Protein AF-A0A973L8I8-F1 (afdb_monomer)

Sequence (93 aa):
MSSQGFDGVAGLDDEVARYAAEVRGQLADLPAEASAELLEDLEDHLREVAAEDTGVLRERLGSPAEYARELRQAAGLPAPGEGPAAASAAPGG

Solvent-accessible surface area (backbone atoms only — not comparable to full-atom values): 5776 Å² total; per-residue (Å²): 141,87,93,79,89,64,63,69,60,58,53,46,52,52,50,37,53,54,49,50,52,50,25,47,64,63,40,64,86,49,58,69,68,66,40,46,66,64,52,69,55,44,63,59,53,43,46,53,62,43,70,77,44,99,61,59,58,56,81,74,63,39,55,44,66,57,43,42,48,50,55,26,52,77,72,74,45,70,60,87,88,55,59,80,82,56,83,70,81,74,76,89,128

pLDDT: mean 81.84, std 16.57, range [47.62, 96.19]

Foldseek 3Di:
DDPPDPVLLVVQLVLLVVLLVLLLVLCVLDDPVVSCVLSVCSSVVSSVVCVVDVDGPCVVCNHSNVNSQVSCVVVVHDHPPPRVPDPPDPPDD

Secondary structure (DSSP, 8-state):
----SSHHHHHHHHHHHHHHHHHHHHHTTS-HHHHHHHHHTHHHHHHHHHHHSSS-HHHHT--HHHHHHHHHHHTTPPPTT------------

Mean predicted aligned error: 8.75 Å

Radius of gyration: 17.52 Å; Cα contacts (8 Å, |Δi|>4): 58; chains: 1; bounding box: 26×31×71 Å

Structure (mmCIF, N/CA/C/O backbone):
data_AF-A0A973L8I8-F1
#
_entry.id   AF-A0A973L8I8-F1
#
loop_
_atom_site.group_PDB
_atom_site.id
_atom_site.type_symbol
_atom_site.label_atom_id
_atom_site.label_alt_id
_atom_site.label_comp_id
_atom_site.label_asym_id
_atom_site.label_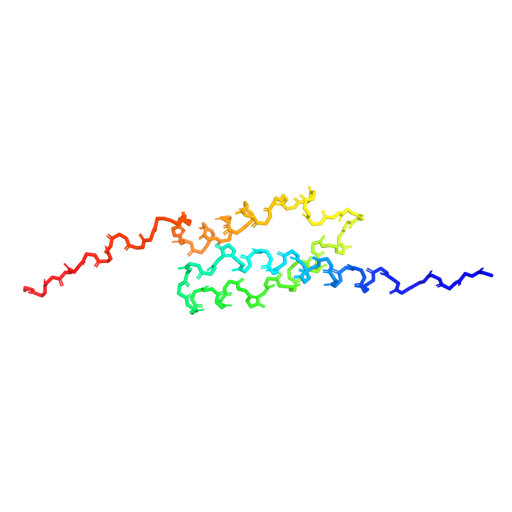entity_id
_ato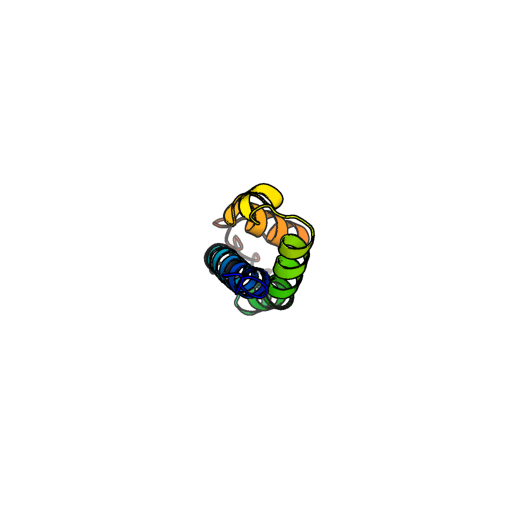m_site.label_seq_id
_atom_site.pdbx_PDB_ins_code
_atom_site.Cartn_x
_atom_site.Cartn_y
_atom_site.Cartn_z
_atom_site.occupancy
_atom_site.B_iso_or_equiv
_atom_site.auth_seq_id
_atom_site.auth_comp_id
_atom_site.auth_asym_id
_atom_site.auth_atom_id
_atom_site.pdbx_PDB_model_num
ATOM 1 N N . MET A 1 1 ? 5.392 -14.542 -38.568 1.00 52.75 1 MET A N 1
ATOM 2 C CA . MET A 1 1 ? 5.491 -14.322 -37.113 1.00 52.75 1 MET A CA 1
ATOM 3 C C . MET A 1 1 ? 5.857 -12.873 -36.889 1.00 52.75 1 MET A C 1
ATOM 5 O O . MET A 1 1 ? 6.804 -12.443 -37.528 1.00 52.75 1 MET A O 1
ATOM 9 N N . SER A 1 2 ? 5.059 -12.151 -36.101 1.00 49.28 2 SER A N 1
ATOM 10 C CA . SER A 1 2 ? 5.470 -11.069 -35.187 1.00 49.28 2 SER A CA 1
ATOM 11 C C . SER A 1 2 ? 4.209 -10.333 -34.749 1.00 49.28 2 SER A C 1
ATOM 13 O O . SER A 1 2 ? 3.872 -9.260 -35.233 1.00 49.28 2 SER A O 1
ATOM 15 N N . SER A 1 3 ? 3.465 -11.003 -33.876 1.00 50.84 3 SER A N 1
ATOM 16 C CA . SER A 1 3 ? 2.283 -10.506 -33.178 1.00 50.84 3 SER A CA 1
ATOM 17 C C . SER A 1 3 ? 2.634 -10.267 -31.709 1.00 50.84 3 SER A C 1
ATOM 19 O O . SER A 1 3 ? 1.981 -10.801 -30.821 1.00 50.84 3 SER A O 1
ATOM 21 N N . GLN A 1 4 ? 3.702 -9.515 -31.442 1.00 57.59 4 GLN A N 1
ATOM 22 C CA . GLN A 1 4 ? 4.073 -9.115 -30.085 1.00 57.59 4 GLN A CA 1
ATOM 23 C C . GLN A 1 4 ? 4.319 -7.605 -30.073 1.00 57.59 4 GLN A C 1
ATOM 25 O O . GLN A 1 4 ? 5.375 -7.132 -30.474 1.00 57.59 4 GLN A O 1
ATOM 30 N N . GLY A 1 5 ? 3.297 -6.858 -29.658 1.00 51.00 5 GLY A N 1
ATOM 31 C CA . GLY A 1 5 ? 3.364 -5.412 -29.440 1.00 51.00 5 GLY A CA 1
ATOM 32 C C . GLY A 1 5 ? 2.365 -4.892 -28.400 1.00 51.00 5 GLY A C 1
ATOM 33 O O . GLY A 1 5 ? 2.205 -3.686 -28.291 1.00 51.00 5 GLY A O 1
ATOM 34 N N . PHE A 1 6 ? 1.677 -5.771 -27.656 1.00 47.88 6 PHE A N 1
ATOM 35 C CA . PHE A 1 6 ? 0.647 -5.365 -26.683 1.00 4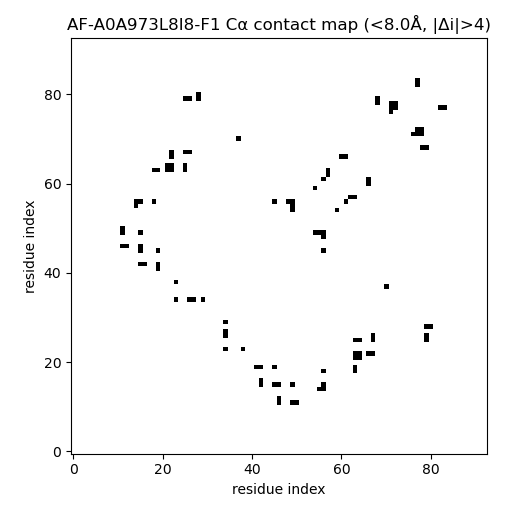7.88 6 PHE A CA 1
ATOM 36 C C . PHE A 1 6 ? 0.687 -6.134 -25.350 1.00 47.88 6 PHE A C 1
ATOM 38 O O . PHE A 1 6 ? -0.102 -5.858 -24.456 1.00 47.88 6 PHE A O 1
ATOM 45 N N . ASP A 1 7 ? 1.621 -7.075 -25.194 1.00 55.00 7 ASP A N 1
ATOM 46 C CA . ASP A 1 7 ? 1.733 -7.894 -23.975 1.00 55.00 7 ASP A CA 1
ATOM 47 C C . ASP A 1 7 ? 2.423 -7.142 -22.821 1.00 55.00 7 ASP A C 1
ATOM 49 O O . ASP A 1 7 ? 2.279 -7.506 -21.661 1.00 55.00 7 ASP A O 1
ATOM 53 N N . GLY A 1 8 ? 3.133 -6.049 -23.132 1.00 58.88 8 GLY A N 1
ATOM 54 C CA . GLY A 1 8 ? 3.857 -5.254 -22.137 1.00 58.88 8 GLY A CA 1
ATOM 55 C C . GLY A 1 8 ? 2.944 -4.490 -21.179 1.00 58.88 8 GLY A C 1
ATOM 56 O O . GLY A 1 8 ? 3.252 -4.413 -19.999 1.00 58.88 8 GLY A O 1
ATOM 57 N N . VAL A 1 9 ? 1.803 -3.972 -21.657 1.00 60.38 9 VAL A N 1
ATOM 58 C CA . VAL A 1 9 ? 0.853 -3.245 -20.793 1.00 60.38 9 VAL A CA 1
ATOM 59 C C . VAL A 1 9 ? 0.005 -4.206 -19.963 1.00 60.38 9 VAL A C 1
ATOM 61 O O . VAL A 1 9 ? -0.122 -4.017 -18.763 1.00 60.38 9 VAL A O 1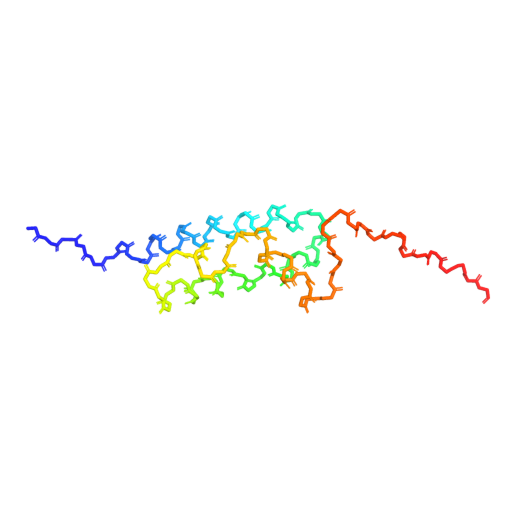
ATOM 64 N N . ALA A 1 10 ? -0.470 -5.305 -20.562 1.00 70.56 10 ALA A N 1
ATOM 65 C CA . ALA A 1 10 ? -1.271 -6.302 -19.854 1.00 70.56 10 ALA A CA 1
ATOM 66 C C . ALA A 1 10 ? -0.465 -7.036 -18.770 1.00 70.56 10 ALA A C 1
ATOM 68 O O . ALA A 1 10 ? -0.982 -7.269 -17.683 1.00 70.56 10 ALA A O 1
ATOM 69 N N . GLY A 1 11 ? 0.806 -7.365 -19.036 1.00 81.69 11 GLY A N 1
ATOM 70 C CA . GLY A 1 11 ? 1.695 -7.953 -18.031 1.00 81.69 11 GLY A CA 1
ATOM 71 C C . GLY A 1 11 ? 2.028 -6.990 -16.889 1.00 81.69 11 GLY A C 1
ATOM 72 O O . GLY A 1 11 ? 2.100 -7.415 -15.738 1.00 81.69 11 GLY A O 1
ATOM 73 N N . LEU A 1 12 ? 2.169 -5.696 -17.195 1.00 85.56 12 LEU A N 1
ATOM 74 C CA . LEU A 1 12 ? 2.396 -4.646 -16.203 1.00 85.56 12 LEU A CA 1
ATOM 75 C C . LEU A 1 12 ? 1.174 -4.446 -15.302 1.00 85.56 12 LEU A C 1
ATOM 77 O O . LEU A 1 12 ? 1.323 -4.399 -14.086 1.00 85.56 12 LEU A O 1
ATOM 81 N N . ASP A 1 13 ? -0.033 -4.401 -15.870 1.00 90.81 13 ASP A N 1
ATOM 82 C CA . ASP A 1 13 ? -1.275 -4.321 -15.096 1.00 90.81 13 ASP A CA 1
ATOM 83 C C . ASP A 1 13 ? -1.457 -5.530 -14.160 1.00 90.81 13 ASP A C 1
ATOM 85 O O . ASP A 1 13 ? -1.858 -5.361 -13.006 1.00 90.81 13 ASP A O 1
ATOM 89 N N . ASP A 1 14 ? -1.129 -6.743 -14.622 1.00 92.38 14 ASP A N 1
ATOM 90 C CA . ASP A 1 14 ? -1.195 -7.967 -13.809 1.00 92.38 14 ASP A CA 1
ATOM 91 C C . ASP A 1 14 ? -0.163 -7.941 -12.665 1.00 92.38 14 ASP A C 1
ATOM 93 O O . ASP A 1 14 ? -0.469 -8.287 -11.519 1.00 92.38 14 ASP A O 1
ATOM 97 N N . GLU A 1 15 ? 1.057 -7.474 -12.947 1.00 92.69 15 GLU A N 1
ATOM 98 C CA . GLU A 1 15 ? 2.104 -7.314 -11.938 1.00 92.69 15 GLU A CA 1
ATOM 99 C C . GLU A 1 15 ? 1.728 -6.264 -10.887 1.00 92.69 15 GLU A C 1
ATOM 101 O O . GLU A 1 15 ? 1.853 -6.525 -9.686 1.00 92.69 15 GLU A O 1
ATOM 106 N N . VAL A 1 16 ? 1.211 -5.113 -11.323 1.00 95.00 16 VAL A N 1
ATOM 107 C CA . VAL A 1 16 ? 0.711 -4.047 -10.448 1.00 95.00 16 VAL A CA 1
ATOM 108 C C . VAL A 1 16 ? -0.413 -4.572 -9.567 1.00 95.00 16 VAL A C 1
ATOM 110 O O . VAL A 1 16 ? -0.344 -4.431 -8.346 1.00 95.00 16 VAL A O 1
ATOM 113 N N . ALA A 1 17 ? -1.415 -5.235 -10.150 1.00 94.69 17 ALA A N 1
ATOM 114 C CA . ALA A 1 17 ? -2.529 -5.803 -9.400 1.00 94.69 17 ALA A CA 1
ATOM 115 C C . ALA A 1 17 ? -2.041 -6.823 -8.360 1.00 94.69 17 ALA A C 1
ATOM 117 O O . ALA A 1 17 ? -2.500 -6.815 -7.213 1.00 94.69 17 ALA A O 1
ATOM 118 N N . ARG A 1 18 ? -1.067 -7.667 -8.725 1.00 95.31 18 ARG A N 1
ATOM 119 C CA . ARG A 1 18 ? -0.465 -8.647 -7.817 1.00 95.31 18 ARG A CA 1
ATOM 120 C C . ARG A 1 18 ? 0.310 -7.982 -6.682 1.00 95.31 18 ARG A C 1
ATOM 122 O O . ARG A 1 18 ? 0.124 -8.365 -5.529 1.00 95.31 18 ARG A O 1
ATOM 129 N N . TYR A 1 19 ? 1.158 -7.001 -6.979 1.00 96.19 19 TYR A N 1
ATOM 130 C CA . TYR A 1 19 ? 1.925 -6.285 -5.960 1.00 96.19 19 TYR A CA 1
ATOM 131 C C . TYR A 1 19 ? 0.995 -5.510 -5.017 1.00 96.19 19 TYR A C 1
ATOM 133 O O . TYR A 1 19 ? 1.119 -5.614 -3.797 1.00 96.19 19 TYR A O 1
ATOM 141 N N . ALA A 1 20 ? 0.007 -4.803 -5.568 1.00 95.88 20 ALA A N 1
ATOM 142 C CA . ALA A 1 20 ? -0.968 -4.040 -4.802 1.00 95.88 20 ALA A CA 1
ATOM 143 C C . ALA A 1 20 ? -1.833 -4.937 -3.903 1.00 95.88 20 ALA A C 1
ATOM 145 O O . ALA A 1 20 ? -2.111 -4.572 -2.762 1.00 95.88 20 ALA A O 1
ATOM 146 N N . ALA A 1 21 ? -2.236 -6.126 -4.363 1.00 96.06 21 ALA A N 1
ATOM 147 C CA . ALA A 1 21 ? -2.967 -7.091 -3.537 1.00 96.06 21 ALA A CA 1
ATOM 148 C C . ALA A 1 21 ? -2.161 -7.537 -2.302 1.00 96.06 21 ALA A C 1
ATOM 150 O O . ALA A 1 21 ? -2.709 -7.608 -1.200 1.00 96.06 21 ALA A O 1
ATOM 151 N N . GLU A 1 22 ? -0.857 -7.768 -2.456 1.00 95.62 22 GLU A N 1
ATOM 152 C CA . GLU A 1 22 ? 0.023 -8.124 -1.338 1.00 95.62 22 GLU A CA 1
ATOM 153 C C . GLU A 1 22 ? 0.184 -6.944 -0.363 1.00 95.62 22 GLU A C 1
ATOM 155 O O . GLU A 1 22 ? 0.059 -7.124 0.848 1.00 95.62 22 GLU A O 1
ATOM 160 N N . VAL A 1 23 ? 0.383 -5.717 -0.870 1.00 95.62 23 VAL A N 1
ATOM 161 C CA . VAL A 1 23 ? 0.438 -4.494 -0.041 1.00 95.62 23 VAL A CA 1
ATOM 162 C C . VAL A 1 23 ? -0.862 -4.313 0.751 1.00 95.62 23 VAL A C 1
ATOM 164 O O . VAL A 1 23 ? -0.819 -4.056 1.954 1.00 95.62 23 VAL A O 1
ATOM 167 N N . ARG A 1 24 ? -2.023 -4.526 0.122 1.00 93.75 24 ARG A N 1
ATOM 168 C CA . ARG A 1 24 ? -3.341 -4.480 0.781 1.00 93.75 24 ARG A CA 1
ATOM 169 C C . ARG A 1 24 ? -3.450 -5.473 1.928 1.00 93.75 24 ARG A C 1
ATOM 171 O O . ARG A 1 24 ? -3.915 -5.100 3.001 1.00 93.75 24 ARG A O 1
ATOM 178 N N . GLY A 1 25 ? -2.975 -6.703 1.737 1.00 93.94 25 GLY A N 1
ATOM 179 C CA . GLY A 1 25 ? -2.919 -7.705 2.804 1.00 93.94 25 GLY A CA 1
ATOM 180 C C . GLY A 1 25 ? -2.090 -7.235 4.001 1.00 93.94 25 GLY A C 1
ATOM 181 O O . GLY A 1 25 ? -2.491 -7.418 5.149 1.00 93.94 25 GLY A O 1
ATOM 182 N N . GLN A 1 26 ? -0.980 -6.542 3.745 1.00 92.31 26 GLN A N 1
ATOM 183 C CA . GLN A 1 26 ? -0.124 -5.985 4.795 1.00 92.31 26 GLN A CA 1
ATOM 184 C C . GLN A 1 26 ? -0.756 -4.793 5.521 1.00 92.31 26 GLN A C 1
ATOM 186 O O . GLN A 1 26 ? -0.424 -4.557 6.686 1.00 92.31 26 GLN A O 1
ATOM 191 N N . LEU A 1 27 ? -1.635 -4.040 4.853 1.00 91.44 27 LEU A N 1
ATOM 192 C CA . LEU A 1 27 ? -2.349 -2.878 5.393 1.00 91.44 27 LEU A CA 1
ATOM 193 C C . LEU A 1 27 ? -3.723 -3.222 5.995 1.00 91.44 27 LEU A C 1
ATOM 195 O O . LEU A 1 27 ? -4.318 -2.358 6.627 1.00 91.44 27 LEU A O 1
ATOM 199 N N . ALA A 1 28 ? -4.198 -4.466 5.880 1.00 90.75 28 ALA A N 1
ATOM 200 C CA . ALA A 1 28 ? -5.522 -4.899 6.349 1.00 90.75 28 ALA A CA 1
ATOM 201 C C . ALA A 1 28 ? -5.745 -4.793 7.876 1.00 90.75 28 ALA A C 1
ATOM 203 O O . ALA A 1 28 ? -6.875 -4.896 8.341 1.00 90.75 28 ALA A O 1
ATOM 204 N N . ASP A 1 29 ? -4.675 -4.597 8.649 1.00 88.81 29 ASP A N 1
ATOM 205 C CA . ASP A 1 29 ? -4.705 -4.311 10.093 1.00 88.81 29 ASP A CA 1
ATOM 206 C C . ASP A 1 29 ? -5.118 -2.857 10.412 1.00 88.81 29 ASP A C 1
ATOM 208 O O . 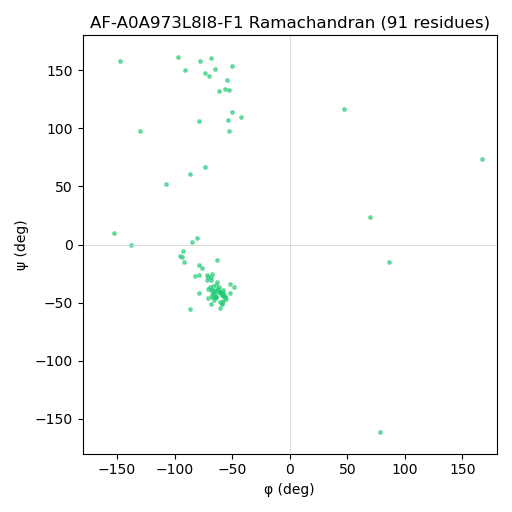ASP A 1 29 ? -5.552 -2.549 11.520 1.00 88.81 29 ASP A O 1
ATOM 212 N N . LEU A 1 30 ? -4.998 -1.947 9.440 1.00 88.81 30 LEU A N 1
ATOM 213 C CA . LEU A 1 30 ? -5.352 -0.541 9.610 1.00 88.81 30 LEU A CA 1
ATOM 214 C C . LEU A 1 30 ? -6.874 -0.323 9.542 1.00 88.81 30 LEU A C 1
ATOM 216 O O . LEU A 1 30 ? -7.595 -1.104 8.917 1.00 88.81 30 LEU A O 1
ATOM 220 N N . PRO A 1 31 ? -7.381 0.785 10.118 1.00 89.75 31 PRO A N 1
ATOM 221 C CA . PRO A 1 31 ? -8.755 1.216 9.895 1.00 89.75 31 PRO A CA 1
ATOM 222 C C . PRO A 1 31 ? -9.059 1.358 8.401 1.00 89.75 31 PRO A C 1
ATOM 224 O O . PRO A 1 31 ? -8.228 1.868 7.648 1.00 89.75 31 PRO A O 1
ATOM 227 N N . ALA A 1 32 ? -10.274 0.974 7.998 1.00 87.50 32 ALA A N 1
ATOM 228 C CA . ALA A 1 32 ? -10.698 1.000 6.598 1.00 87.50 32 ALA A CA 1
ATOM 229 C C . ALA A 1 32 ? -10.461 2.368 5.938 1.00 87.50 32 ALA A C 1
ATOM 231 O O . ALA A 1 32 ? -9.950 2.411 4.827 1.00 87.50 32 ALA A O 1
ATOM 232 N N . GLU A 1 33 ? -10.743 3.462 6.653 1.00 90.06 33 GLU A N 1
ATOM 233 C CA . GLU A 1 33 ? -10.516 4.837 6.188 1.00 90.06 33 GLU A CA 1
ATOM 234 C C . GLU A 1 33 ? -9.031 5.100 5.889 1.00 90.06 33 GLU A C 1
ATOM 236 O O . GLU A 1 33 ? -8.682 5.402 4.756 1.00 90.06 33 GLU A O 1
ATOM 241 N N . ALA A 1 34 ? -8.132 4.853 6.848 1.00 90.94 34 ALA A N 1
ATOM 242 C CA . ALA A 1 34 ? -6.692 5.048 6.654 1.00 90.94 34 ALA A CA 1
ATOM 243 C C . ALA A 1 34 ? -6.110 4.147 5.550 1.00 90.94 34 ALA A C 1
ATOM 245 O O . ALA A 1 34 ? -5.245 4.572 4.788 1.00 90.94 34 ALA A O 1
ATOM 246 N N . SER A 1 35 ? -6.573 2.896 5.456 1.00 91.69 35 SER A N 1
ATOM 247 C CA . SER A 1 35 ? -6.149 2.001 4.378 1.00 91.69 35 SER A CA 1
ATOM 248 C C . SER A 1 35 ? -6.669 2.457 3.013 1.00 91.69 35 SER A C 1
ATOM 250 O O . SER A 1 35 ? -5.926 2.376 2.046 1.00 91.69 35 SER A O 1
ATOM 252 N N . ALA A 1 36 ? -7.905 2.960 2.918 1.00 91.25 36 ALA A N 1
ATOM 253 C CA . ALA A 1 36 ? -8.486 3.417 1.660 1.00 91.25 36 ALA A CA 1
ATOM 254 C C . ALA A 1 36 ? -7.717 4.618 1.100 1.00 91.25 36 ALA A C 1
ATOM 256 O O . ALA A 1 36 ? -7.343 4.584 -0.067 1.00 91.25 36 ALA A O 1
ATOM 257 N N . GLU A 1 37 ? -7.392 5.596 1.950 1.00 92.25 37 GLU A N 1
ATOM 258 C CA . GLU A 1 37 ? -6.600 6.776 1.574 1.00 92.25 37 GLU A CA 1
ATOM 259 C C . GLU A 1 37 ? -5.224 6.380 1.005 1.00 92.25 37 GLU A C 1
ATOM 261 O O . GLU A 1 37 ? -4.802 6.882 -0.031 1.00 92.25 37 GLU A O 1
ATOM 266 N N . LEU A 1 38 ? -4.528 5.428 1.641 1.00 91.94 38 LEU A N 1
ATOM 267 C CA . LEU A 1 38 ? -3.227 4.939 1.161 1.00 91.94 38 LEU A CA 1
ATOM 268 C C . LEU A 1 38 ? -3.316 4.144 -0.147 1.00 91.94 38 LEU A C 1
ATOM 270 O O . LEU A 1 38 ? -2.346 4.073 -0.900 1.00 91.94 38 LEU A O 1
ATOM 274 N N . LEU A 1 39 ? -4.437 3.460 -0.369 1.00 93.06 39 LEU A N 1
ATOM 275 C CA . LEU A 1 39 ? -4.625 2.544 -1.489 1.00 93.06 39 LEU A CA 1
ATOM 276 C C . LEU A 1 39 ? -5.232 3.215 -2.723 1.00 93.06 39 L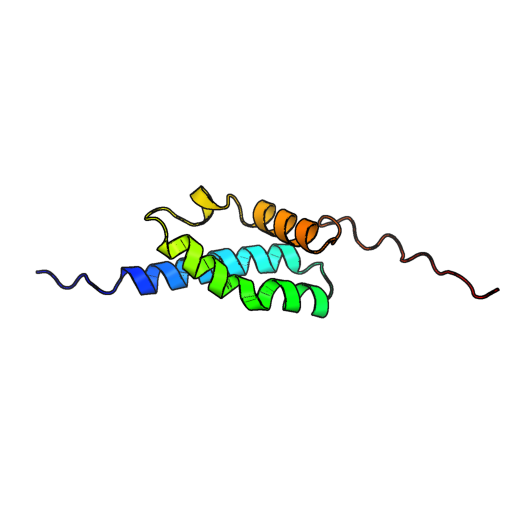EU A C 1
ATOM 278 O O . LEU A 1 39 ? -5.195 2.594 -3.784 1.00 93.06 39 LEU A O 1
ATOM 282 N N . GLU A 1 40 ? -5.793 4.419 -2.582 1.00 93.56 40 GLU A N 1
ATOM 283 C CA . GLU A 1 40 ? -6.448 5.169 -3.660 1.00 93.56 40 GLU A CA 1
ATOM 284 C C . GLU A 1 40 ? -5.490 5.417 -4.833 1.00 93.56 40 GLU A C 1
ATOM 286 O O . GLU A 1 40 ? -5.818 5.086 -5.971 1.00 93.56 40 GLU A O 1
ATOM 291 N N . ASP A 1 41 ? -4.284 5.906 -4.542 1.00 93.00 41 ASP A N 1
ATOM 292 C CA . ASP A 1 41 ? -3.270 6.248 -5.552 1.00 93.00 41 ASP A CA 1
ATOM 293 C C . ASP A 1 41 ? -2.279 5.104 -5.835 1.00 93.00 41 ASP A C 1
ATOM 295 O O . ASP A 1 41 ? -1.527 5.123 -6.808 1.00 93.00 41 ASP A O 1
ATOM 299 N N . LEU A 1 42 ? -2.295 4.055 -5.005 1.00 93.88 42 LEU A N 1
ATOM 300 C CA . LEU A 1 42 ? -1.280 3.002 -5.030 1.00 93.88 42 LEU A CA 1
ATOM 301 C C . LEU A 1 42 ? -1.127 2.358 -6.413 1.00 93.88 42 LEU A C 1
ATOM 303 O O . LEU A 1 42 ? -0.015 2.136 -6.877 1.00 93.88 42 LEU A O 1
ATOM 307 N N . GLU A 1 43 ? -2.233 2.005 -7.063 1.00 93.31 43 GLU A N 1
ATOM 308 C CA . GLU A 1 43 ? -2.167 1.305 -8.348 1.00 93.31 43 GLU A CA 1
ATOM 309 C C . GLU A 1 43 ? -1.696 2.199 -9.495 1.00 93.31 43 GLU A C 1
ATOM 311 O O . GLU A 1 43 ? -1.087 1.689 -10.432 1.00 93.31 43 GLU A O 1
ATOM 316 N N . ASP A 1 44 ? -1.986 3.499 -9.451 1.00 94.06 44 ASP A N 1
ATOM 317 C CA . ASP A 1 44 ? -1.504 4.447 -10.459 1.00 94.06 44 ASP A CA 1
ATOM 318 C C . ASP A 1 44 ? 0.011 4.612 -10.324 1.00 94.06 44 ASP A C 1
ATOM 320 O O . ASP A 1 44 ? 0.757 4.301 -11.254 1.00 94.06 44 ASP A O 1
ATOM 324 N N . HIS A 1 45 ? 0.471 4.892 -9.104 1.00 93.94 45 HIS A N 1
ATOM 325 C CA . HIS A 1 45 ? 1.889 5.005 -8.792 1.00 93.94 45 HIS A CA 1
ATOM 326 C C . HIS A 1 45 ? 2.688 3.743 -9.163 1.00 93.94 45 HIS A C 1
ATOM 328 O O . HIS A 1 45 ? 3.765 3.822 -9.756 1.00 93.94 45 HIS A O 1
ATOM 334 N N . LEU A 1 46 ? 2.172 2.548 -8.854 1.00 94.38 46 LEU A N 1
ATOM 335 C CA . LEU A 1 46 ? 2.846 1.297 -9.215 1.00 94.38 46 LEU A CA 1
ATOM 336 C C . LEU A 1 46 ? 2.944 1.108 -10.737 1.00 94.38 46 LEU A C 1
ATOM 338 O O . LEU A 1 46 ? 3.951 0.574 -11.203 1.00 94.38 46 LEU A O 1
ATOM 342 N N . ARG A 1 47 ? 1.942 1.545 -11.518 1.00 93.56 47 ARG A N 1
ATOM 343 C CA . ARG A 1 47 ? 2.024 1.511 -12.989 1.00 93.56 47 ARG A CA 1
ATOM 344 C C . ARG A 1 47 ? 3.110 2.434 -13.504 1.00 93.56 47 ARG A C 1
ATOM 346 O O . ARG A 1 47 ? 3.855 2.021 -14.388 1.00 93.56 47 ARG A O 1
ATOM 353 N N . GLU A 1 48 ? 3.219 3.641 -12.953 1.00 93.00 48 GLU A N 1
ATOM 354 C CA . GLU A 1 48 ? 4.290 4.570 -13.314 1.00 93.00 48 GLU A CA 1
ATOM 355 C C . GLU A 1 48 ? 5.660 3.939 -13.043 1.00 93.00 48 GLU A C 1
ATOM 357 O O . GLU A 1 48 ? 6.482 3.832 -13.951 1.00 93.00 48 GLU A O 1
ATOM 362 N N . VAL A 1 49 ? 5.876 3.406 -11.836 1.00 92.56 49 VAL A N 1
ATOM 363 C CA . VAL A 1 49 ? 7.149 2.769 -11.456 1.00 92.56 49 VAL A CA 1
ATOM 364 C C . VAL A 1 49 ? 7.483 1.567 -12.344 1.00 92.56 49 VAL A C 1
ATOM 366 O O . VAL A 1 49 ? 8.643 1.386 -12.719 1.00 92.56 49 VAL A O 1
ATOM 369 N N . ALA A 1 50 ? 6.490 0.742 -12.679 1.00 89.44 50 ALA A N 1
ATOM 370 C CA . ALA A 1 50 ? 6.679 -0.414 -13.550 1.00 89.44 50 ALA A CA 1
ATOM 371 C C . ALA A 1 50 ? 6.918 -0.018 -15.020 1.00 89.44 50 ALA A C 1
ATOM 373 O O . ALA A 1 50 ? 7.543 -0.771 -15.760 1.00 89.44 50 ALA A O 1
ATOM 374 N N . ALA A 1 51 ? 6.431 1.146 -15.462 1.00 87.81 51 ALA A N 1
ATOM 375 C CA . ALA A 1 51 ? 6.617 1.630 -16.830 1.00 87.81 51 ALA A CA 1
ATOM 376 C C . ALA A 1 51 ? 7.978 2.316 -17.037 1.00 87.81 51 ALA A C 1
ATOM 378 O O . ALA A 1 51 ? 8.498 2.326 -18.155 1.00 87.81 51 ALA A O 1
ATOM 379 N N . GLU A 1 52 ? 8.557 2.877 -15.974 1.00 87.25 52 GLU A N 1
ATOM 380 C CA . GLU A 1 52 ? 9.836 3.597 -16.005 1.00 87.25 52 GLU A CA 1
ATOM 381 C C . GLU A 1 52 ? 11.042 2.683 -16.308 1.00 87.25 52 GLU A C 1
ATOM 383 O O . GLU A 1 52 ? 12.057 3.152 -16.826 1.00 87.25 52 GLU A O 1
ATOM 388 N N . ASP A 1 53 ? 10.971 1.379 -16.008 1.00 77.69 53 ASP A N 1
ATOM 389 C CA . ASP A 1 53 ? 12.089 0.444 -16.190 1.00 77.69 53 ASP A CA 1
ATOM 390 C C . ASP A 1 53 ? 11.617 -0.968 -16.560 1.00 77.69 53 ASP A C 1
ATOM 392 O O . ASP A 1 53 ? 10.501 -1.372 -16.271 1.00 77.69 53 ASP A O 1
ATOM 396 N N . THR A 1 54 ? 12.490 -1.760 -17.180 1.00 74.38 54 THR A N 1
ATOM 397 C CA . THR A 1 54 ? 12.165 -3.117 -17.660 1.00 74.38 54 THR A CA 1
ATOM 398 C C . THR A 1 54 ? 12.206 -4.208 -16.577 1.00 74.38 54 THR A C 1
ATOM 400 O O . THR A 1 54 ? 12.102 -5.391 -16.903 1.00 74.38 54 THR A O 1
ATOM 403 N N . GLY A 1 55 ? 12.415 -3.841 -15.309 1.00 81.81 55 GLY A N 1
ATOM 404 C CA . GLY A 1 55 ? 12.497 -4.764 -14.170 1.00 81.81 55 GLY A CA 1
ATOM 405 C C . GLY A 1 55 ? 11.186 -4.891 -13.391 1.00 81.81 55 GLY A C 1
ATOM 406 O O . GLY A 1 55 ? 10.331 -4.014 -13.455 1.00 81.81 55 GLY A O 1
ATOM 407 N N . VAL A 1 56 ? 11.053 -5.960 -12.600 1.00 88.62 56 VAL A N 1
ATOM 408 C CA . VAL A 1 56 ? 9.849 -6.170 -11.778 1.00 88.62 56 VAL A CA 1
ATOM 409 C C . VAL A 1 56 ? 9.817 -5.214 -10.579 1.00 88.62 56 VAL A C 1
ATOM 411 O O . VAL A 1 56 ? 10.851 -4.915 -9.970 1.00 88.62 56 VAL A O 1
ATOM 414 N N . LEU A 1 57 ? 8.622 -4.804 -10.153 1.00 92.81 57 LEU A N 1
ATOM 415 C CA . LEU A 1 57 ? 8.357 -3.937 -8.999 1.00 92.81 57 LEU A CA 1
ATOM 416 C C . LEU A 1 57 ? 9.102 -4.399 -7.749 1.00 92.81 57 LEU A C 1
ATOM 418 O O . LEU A 1 57 ? 9.614 -3.586 -6.986 1.00 92.81 57 LEU A O 1
ATOM 422 N N . ARG A 1 58 ? 9.229 -5.713 -7.548 1.00 92.25 58 ARG A N 1
ATOM 423 C CA . ARG A 1 58 ? 9.922 -6.269 -6.382 1.00 92.25 58 ARG A CA 1
ATOM 424 C C . ARG A 1 58 ? 11.432 -6.018 -6.375 1.00 92.25 58 ARG A C 1
ATOM 426 O O . ARG A 1 58 ? 12.019 -5.951 -5.300 1.00 92.25 58 ARG A O 1
ATOM 433 N N . GLU A 1 59 ? 12.064 -5.883 -7.535 1.00 90.88 59 GLU A N 1
ATOM 434 C CA . GLU A 1 59 ? 13.481 -5.514 -7.633 1.00 90.88 59 GLU A CA 1
ATOM 435 C C . GLU A 1 59 ? 13.690 -4.008 -7.431 1.00 90.88 59 GLU A C 1
ATOM 437 O O . GLU A 1 59 ? 14.749 -3.589 -6.969 1.00 90.88 59 GLU A O 1
ATOM 442 N N . ARG A 1 60 ? 12.670 -3.197 -7.739 1.00 89.88 60 ARG A N 1
ATOM 443 C CA . ARG A 1 60 ? 12.701 -1.730 -7.642 1.00 89.88 60 ARG A CA 1
ATOM 444 C C . ARG A 1 60 ? 12.327 -1.224 -6.248 1.00 89.88 60 ARG A C 1
ATOM 446 O O . ARG A 1 60 ? 13.085 -0.487 -5.630 1.00 89.88 60 ARG A O 1
ATOM 453 N N . LEU A 1 61 ? 11.154 -1.633 -5.772 1.00 93.44 61 LEU A N 1
ATOM 454 C CA . LEU A 1 61 ? 10.529 -1.209 -4.515 1.00 93.44 61 LEU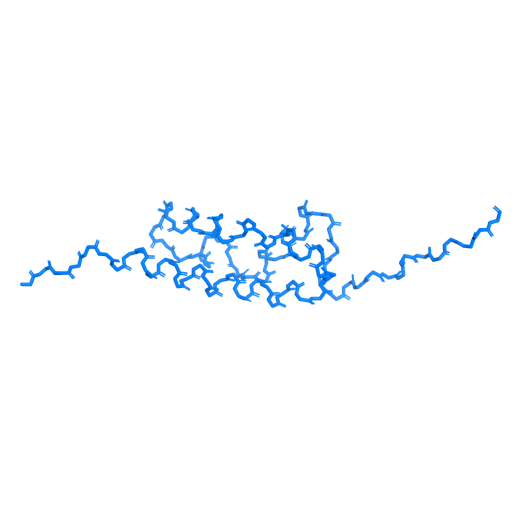 A CA 1
ATOM 455 C C . LEU A 1 61 ? 10.826 -2.168 -3.356 1.00 93.44 61 LEU A C 1
ATOM 457 O O . LEU A 1 61 ? 10.515 -1.879 -2.204 1.00 93.44 61 LEU A O 1
ATOM 461 N N . GLY A 1 62 ? 11.404 -3.335 -3.645 1.00 94.50 62 GLY A N 1
ATOM 462 C CA . GLY A 1 62 ? 11.589 -4.389 -2.657 1.00 94.50 62 GLY A CA 1
ATOM 463 C C . GLY A 1 62 ? 10.310 -5.188 -2.399 1.00 94.50 62 GLY A C 1
ATOM 464 O O . GLY A 1 62 ? 9.370 -5.221 -3.197 1.00 94.50 62 GLY A O 1
ATOM 465 N N . SER A 1 63 ? 10.272 -5.897 -1.268 1.00 95.38 63 SER A N 1
ATOM 466 C CA . SER A 1 63 ? 9.119 -6.739 -0.926 1.00 95.38 63 SER A CA 1
ATOM 467 C C . SER A 1 63 ? 7.883 -5.895 -0.570 1.00 95.38 63 SER A C 1
ATOM 469 O O . SER A 1 63 ? 8.041 -4.895 0.128 1.00 95.38 63 SER A O 1
ATOM 471 N N . PRO A 1 64 ? 6.658 -6.340 -0.920 1.00 94.94 64 PRO A N 1
ATOM 472 C CA . PRO A 1 64 ? 5.413 -5.628 -0.597 1.00 94.94 64 PRO A CA 1
ATOM 473 C C . PRO A 1 64 ? 5.269 -5.258 0.885 1.00 94.94 64 PRO A C 1
ATOM 475 O O . PRO A 1 64 ? 4.733 -4.209 1.222 1.00 94.94 64 PRO A O 1
ATOM 478 N N . ALA A 1 65 ? 5.783 -6.104 1.784 1.00 92.56 65 ALA A N 1
ATOM 479 C CA . ALA A 1 65 ? 5.787 -5.850 3.222 1.00 92.56 65 ALA A CA 1
ATOM 480 C C . ALA A 1 65 ? 6.648 -4.648 3.631 1.00 92.56 65 ALA A C 1
ATOM 482 O O . ALA A 1 65 ? 6.230 -3.886 4.498 1.00 92.56 65 ALA A O 1
ATOM 483 N N . GLU A 1 66 ? 7.818 -4.474 3.017 1.00 93.88 66 GLU A N 1
ATOM 484 C CA . GLU A 1 66 ? 8.692 -3.331 3.295 1.00 93.88 66 GLU A CA 1
ATOM 485 C C . GLU A 1 66 ? 8.071 -2.062 2.717 1.00 93.88 66 GLU A C 1
ATOM 487 O O . GLU A 1 66 ? 7.900 -1.086 3.439 1.00 93.88 66 GLU A O 1
ATOM 492 N N . TYR A 1 67 ? 7.589 -2.119 1.475 1.00 95.12 67 TYR A N 1
ATOM 493 C CA . TYR A 1 67 ? 6.896 -0.994 0.852 1.00 95.12 67 TYR A CA 1
ATOM 494 C C . TYR A 1 67 ? 5.653 -0.546 1.646 1.00 95.12 67 TYR A C 1
ATOM 496 O O . TYR A 1 67 ? 5.457 0.642 1.889 1.00 95.12 67 TYR A O 1
ATOM 504 N N . ALA A 1 68 ? 4.854 -1.484 2.168 1.00 94.31 68 ALA A N 1
ATOM 505 C CA . ALA A 1 68 ? 3.721 -1.171 3.042 1.00 94.31 68 ALA A CA 1
ATOM 506 C C . ALA A 1 68 ? 4.140 -0.498 4.365 1.00 94.31 68 ALA A C 1
ATOM 508 O O . ALA A 1 68 ? 3.389 0.307 4.918 1.00 94.31 68 ALA A O 1
ATOM 509 N N . ARG A 1 69 ? 5.319 -0.832 4.908 1.00 92.31 69 ARG A N 1
ATOM 510 C CA . ARG A 1 69 ? 5.864 -0.160 6.100 1.00 92.31 69 ARG A CA 1
ATOM 511 C C . ARG A 1 69 ? 6.309 1.260 5.778 1.00 92.31 69 ARG A C 1
ATOM 513 O O . ARG A 1 69 ? 6.078 2.142 6.599 1.00 92.31 69 ARG A O 1
ATOM 520 N N . GLU A 1 70 ? 6.893 1.482 4.607 1.00 93.31 70 GLU A N 1
ATOM 521 C CA . GLU A 1 70 ? 7.271 2.819 4.143 1.00 93.31 70 GLU A CA 1
ATOM 522 C C . GLU A 1 70 ? 6.034 3.701 3.928 1.00 93.31 70 GLU A C 1
ATOM 524 O O . GLU A 1 70 ? 5.989 4.817 4.441 1.00 93.31 70 GLU A O 1
ATOM 529 N N . LEU A 1 71 ? 4.980 3.175 3.287 1.00 93.06 71 LEU A N 1
ATOM 530 C CA . LEU A 1 71 ? 3.694 3.876 3.136 1.00 93.06 71 LEU A CA 1
ATOM 531 C C . LEU A 1 71 ? 3.107 4.300 4.489 1.00 93.06 71 LEU A C 1
ATOM 533 O O . LEU A 1 71 ? 2.678 5.440 4.661 1.00 93.06 71 LEU A O 1
ATOM 537 N N . ARG A 1 72 ? 3.129 3.397 5.478 1.00 91.25 72 ARG A N 1
ATOM 538 C CA . ARG A 1 72 ? 2.689 3.705 6.846 1.00 91.25 72 ARG A CA 1
ATOM 539 C C . ARG A 1 72 ? 3.515 4.822 7.467 1.00 91.25 72 ARG A C 1
ATOM 541 O O . ARG A 1 72 ? 2.939 5.769 7.988 1.00 91.25 72 ARG A O 1
ATOM 548 N N . GLN A 1 73 ? 4.840 4.732 7.397 1.00 91.06 73 GLN A N 1
ATOM 549 C CA . GLN A 1 73 ? 5.727 5.753 7.955 1.00 91.06 73 GLN A CA 1
ATOM 550 C C . GLN A 1 73 ? 5.507 7.121 7.303 1.00 91.06 73 GLN A C 1
ATOM 552 O O . GLN A 1 73 ? 5.435 8.122 8.014 1.00 91.06 73 GLN A O 1
ATOM 557 N N . ALA A 1 74 ? 5.336 7.164 5.979 1.00 90.88 74 ALA A N 1
ATOM 558 C CA . ALA A 1 74 ? 5.047 8.391 5.242 1.00 90.88 74 ALA A CA 1
ATOM 559 C C . ALA A 1 74 ? 3.719 9.037 5.679 1.00 90.88 74 ALA A C 1
ATOM 561 O O . ALA A 1 74 ? 3.640 10.258 5.794 1.00 90.88 74 ALA A O 1
ATOM 562 N N . ALA A 1 75 ? 2.706 8.225 5.999 1.00 89.94 75 ALA A N 1
ATOM 563 C CA . ALA A 1 75 ? 1.431 8.682 6.554 1.00 89.94 75 ALA A CA 1
ATOM 564 C C . ALA A 1 75 ? 1.434 8.876 8.086 1.00 89.94 75 ALA A C 1
ATOM 566 O O . ALA A 1 75 ? 0.402 9.211 8.665 1.00 89.94 75 ALA A O 1
ATOM 567 N N . GLY A 1 76 ? 2.567 8.664 8.766 1.00 90.69 76 GLY A N 1
ATOM 568 C CA . GLY A 1 76 ? 2.669 8.776 10.226 1.00 90.69 76 GLY A CA 1
ATOM 569 C C . GLY A 1 76 ? 1.934 7.675 11.002 1.00 90.69 76 GLY A C 1
ATOM 570 O O . GLY A 1 76 ? 1.560 7.877 12.157 1.00 90.69 76 GLY A O 1
ATOM 571 N N . LEU A 1 77 ? 1.708 6.518 10.379 1.00 88.88 77 LEU A N 1
ATOM 572 C CA . LEU A 1 77 ? 1.021 5.365 10.958 1.00 88.88 77 LEU A CA 1
ATOM 573 C C . LEU A 1 77 ? 2.001 4.394 11.641 1.00 88.88 77 LEU A C 1
ATOM 575 O O . LEU A 1 77 ? 3.151 4.262 11.210 1.00 88.88 77 LEU A O 1
ATOM 579 N N . PRO A 1 78 ? 1.551 3.672 12.685 1.00 82.56 78 PRO A N 1
ATOM 580 C CA . PRO A 1 78 ? 2.386 2.711 13.392 1.00 82.56 78 PRO A CA 1
ATOM 581 C C . PRO A 1 78 ? 2.727 1.486 12.534 1.00 82.56 78 PRO A C 1
ATOM 583 O O . PRO A 1 78 ? 2.051 1.159 11.553 1.00 82.56 78 PRO A O 1
ATOM 586 N N . ALA A 1 79 ? 3.789 0.783 12.932 1.00 76.38 79 ALA A N 1
ATOM 587 C CA . ALA A 1 79 ? 4.181 -0.477 12.318 1.00 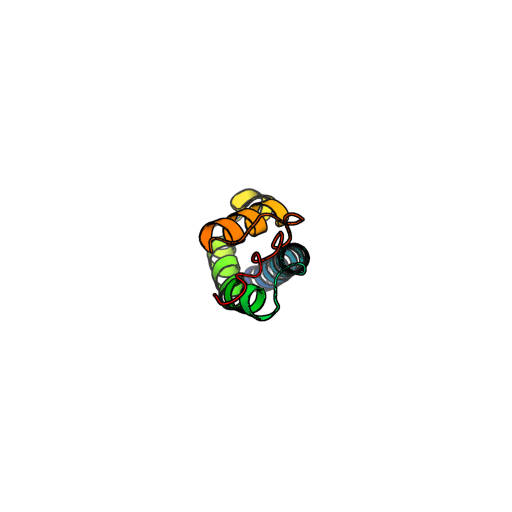76.38 79 ALA A CA 1
ATOM 588 C C . ALA A 1 79 ? 3.112 -1.570 12.549 1.00 76.38 79 ALA A C 1
ATOM 590 O O . ALA A 1 79 ? 2.419 -1.553 13.567 1.00 76.38 79 ALA A O 1
ATOM 591 N N . PRO A 1 80 ? 2.977 -2.545 11.631 1.00 70.75 80 PRO A N 1
ATOM 592 C CA . PRO A 1 80 ? 2.026 -3.646 11.792 1.00 70.75 80 PRO A CA 1
ATOM 593 C C . PRO A 1 80 ? 2.265 -4.413 13.100 1.00 70.75 80 PRO A C 1
ATOM 595 O O . PRO A 1 80 ? 3.402 -4.764 13.414 1.00 70.75 80 PRO A O 1
ATOM 598 N N . GLY A 1 81 ? 1.191 -4.696 13.843 1.00 66.94 81 GLY A N 1
ATOM 599 C CA . GLY A 1 81 ? 1.249 -5.378 15.144 1.00 66.94 81 GLY A CA 1
ATOM 600 C C . GLY A 1 81 ? 1.484 -4.448 16.338 1.00 66.94 81 GLY A C 1
ATOM 601 O O . GLY A 1 81 ? 1.186 -4.821 17.471 1.00 66.94 81 GLY A O 1
ATOM 602 N N . GLU A 1 82 ? 1.906 -3.211 16.087 1.00 61.06 82 GLU A N 1
ATOM 603 C 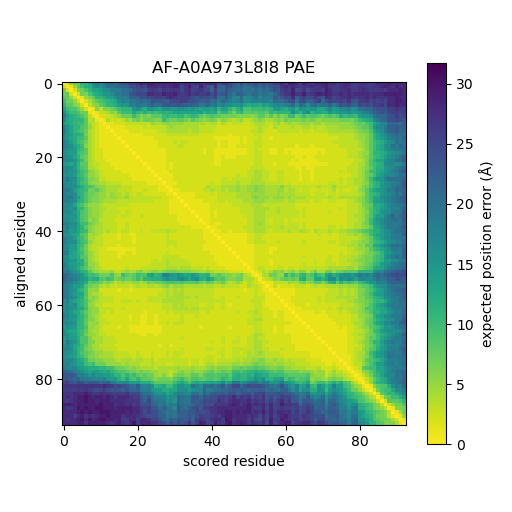CA . GLU A 1 82 ? 1.859 -2.111 17.045 1.00 61.06 82 GLU A CA 1
ATOM 604 C C . GLU A 1 82 ? 0.475 -1.453 16.920 1.00 61.06 82 GLU A C 1
ATOM 606 O O . GLU A 1 82 ? 0.332 -0.299 16.515 1.00 61.06 82 GLU A O 1
ATOM 611 N N . GLY A 1 83 ? -0.585 -2.235 17.173 1.00 53.84 83 GLY A N 1
ATOM 612 C CA . GLY A 1 83 ? -1.952 -1.708 17.194 1.00 53.84 83 GLY A CA 1
ATOM 613 C C . GLY A 1 83 ? -2.013 -0.462 18.086 1.00 53.84 83 GLY A C 1
ATOM 614 O O . GLY A 1 83 ? -1.182 -0.348 18.993 1.00 53.84 83 GLY A O 1
ATOM 615 N N . PRO A 1 84 ? -2.950 0.484 17.863 1.00 53.25 84 PRO A N 1
ATOM 616 C CA . PRO A 1 84 ? -3.022 1.699 18.667 1.00 53.25 84 PRO A CA 1
ATOM 617 C C . PRO A 1 84 ? -3.086 1.277 20.133 1.00 53.25 84 PRO A C 1
ATOM 619 O O . PRO A 1 84 ? -4.087 0.706 20.569 1.00 53.25 84 PRO A O 1
ATOM 622 N N . ALA A 1 85 ? -1.986 1.472 20.864 1.00 48.69 85 ALA A N 1
ATOM 623 C CA . ALA A 1 85 ? -1.796 0.982 22.220 1.00 48.69 85 ALA A CA 1
ATOM 624 C C . ALA A 1 85 ? -2.642 1.827 23.168 1.00 48.69 85 ALA A C 1
ATOM 626 O O . ALA A 1 85 ? -2.096 2.598 23.938 1.00 48.69 85 ALA A O 1
ATOM 627 N N . ALA A 1 86 ? -3.967 1.731 23.039 1.00 49.03 86 ALA A N 1
ATOM 628 C CA . ALA A 1 86 ? -4.926 2.726 23.471 1.00 49.03 86 ALA A CA 1
ATOM 629 C C . ALA A 1 86 ? -4.506 4.140 23.017 1.00 49.03 86 ALA A C 1
ATOM 631 O O . ALA A 1 86 ? -3.547 4.733 23.508 1.00 49.03 86 ALA A O 1
ATOM 632 N N . ALA A 1 87 ? -5.310 4.784 22.172 1.00 53.19 87 ALA A N 1
ATOM 633 C CA . ALA A 1 87 ? -5.527 6.201 22.431 1.00 53.19 87 ALA A CA 1
ATOM 634 C C . ALA A 1 87 ? -5.974 6.261 23.899 1.00 53.19 87 ALA A C 1
ATOM 636 O O . ALA A 1 87 ? -7.096 5.867 24.218 1.00 53.19 87 ALA A O 1
ATOM 637 N N . SER A 1 88 ? -5.024 6.557 24.794 1.00 47.62 88 SER A N 1
ATOM 638 C CA . SER A 1 88 ? -5.236 6.625 26.225 1.00 47.62 88 SER A CA 1
ATOM 639 C C . SER A 1 88 ? -6.443 7.512 26.387 1.00 47.62 88 SER A C 1
ATOM 641 O O . SER A 1 88 ? -6.405 8.685 26.015 1.00 47.62 88 SER A O 1
ATOM 643 N N . ALA A 1 89 ? -7.523 6.906 26.872 1.00 50.94 89 ALA A N 1
ATOM 644 C CA . ALA A 1 89 ? -8.669 7.617 27.370 1.00 50.94 89 ALA A CA 1
ATOM 645 C C . ALA A 1 89 ? -8.130 8.785 28.200 1.00 50.94 89 ALA A C 1
ATOM 647 O O . ALA A 1 89 ? -7.509 8.578 29.242 1.00 50.94 89 ALA A O 1
ATOM 648 N N . ALA A 1 90 ? -8.293 10.001 27.694 1.00 49.78 90 ALA A N 1
ATOM 649 C CA . ALA A 1 90 ? -8.276 11.168 28.541 1.00 49.78 90 ALA A CA 1
ATOM 650 C C . ALA A 1 90 ? -9.671 11.199 29.180 1.00 49.78 90 ALA A C 1
ATOM 652 O O . ALA A 1 90 ? -10.646 11.462 28.470 1.00 49.78 90 ALA A O 1
ATOM 653 N N . PRO A 1 91 ? -9.828 10.859 30.474 1.00 56.62 91 PRO A N 1
ATOM 654 C CA . PRO A 1 91 ? -11.041 11.217 31.183 1.00 56.62 91 PRO A CA 1
ATOM 655 C C . PRO A 1 91 ? -11.136 12.744 31.194 1.00 56.62 91 PRO A C 1
ATOM 657 O O . PRO A 1 91 ? -10.163 13.430 31.508 1.00 56.62 91 PRO A O 1
ATOM 660 N N . GLY A 1 92 ? -12.310 13.264 30.839 1.00 55.50 92 GLY A N 1
ATOM 661 C CA . GLY A 1 92 ? -12.645 14.650 31.132 1.00 55.50 92 GLY A CA 1
ATOM 662 C C . GLY A 1 92 ? -12.428 14.929 32.619 1.00 55.50 92 GLY A C 1
ATOM 663 O O . GLY A 1 92 ? -12.844 14.139 33.470 1.00 55.50 92 GLY A O 1
ATOM 664 N N . GLY A 1 93 ? -11.753 16.039 32.900 1.00 51.22 93 GLY A N 1
ATOM 665 C CA . GLY A 1 93 ? -11.615 16.657 34.212 1.00 51.22 93 GLY A CA 1
ATOM 666 C C . GLY A 1 93 ? -11.784 18.154 34.055 1.00 51.22 93 GLY A C 1
ATOM 667 O O . GLY A 1 93 ? -11.158 18.696 33.117 1.00 51.22 93 GLY A O 1
#